Protein AF-A0A674KJE6-F1 (afdb_monomer_lite)

Secondary structure (DSSP, 8-state):
----------------SSS--------SS------------TT--S----EE-IIIIITTT-SS---HHHHHHHHHHHHHTT-SEE------SS--HHHHHTT---EE----S-HHHHHHHHSS-HHHHHHHHHHHHHHHHHTT--EE-

Foldseek 3Di:
DDDDDPPDDPDDPDPDPDDDDDDDDDPDDDDPPDPDDPDPDPPDDPDDQDAAECLEPVCPPPPDDDDPVVLVVVVVVCVVVVHPHYPSYDDPDPPCVVVVVVPDQAEEDDDDPDQVVCCVPVVDGRVVSVVVVVVVCVVCVVVVHHYHD

Radius of gyration: 21.05 Å; chains: 1; bounding box: 57×49×36 Å

Sequence (149 aa):
MYTHYSVGLTYINVCRIGPLICKFFDIGNMSCAIKYNEFQISGFPDYVKIVEVGPRDGLQNEKVTVPTDIKIDLINRLSKAGLSVIEATSFVSSKWVPQIAAGATEVSVFGAASESFNKMNINCSIEESIEKFEEVTKSARNMNIPVRG

pLDDT: mean 70.57, std 23.99, range [20.55, 95.25]

Structure (mmCIF, N/CA/C/O backbone):
data_AF-A0A674KJE6-F1
#
_entry.id   AF-A0A674KJE6-F1
#
loop_
_atom_site.group_PDB
_atom_site.id
_atom_site.type_symbol
_atom_site.label_atom_id
_atom_site.label_alt_id
_atom_site.label_comp_id
_atom_site.label_asym_id
_atom_site.label_entity_id
_atom_site.label_seq_id
_atom_site.pdbx_PDB_ins_code
_atom_site.Cartn_x
_atom_site.Cartn_y
_atom_site.Cartn_z
_atom_site.occupancy
_atom_site.B_iso_or_equiv
_atom_site.auth_seq_id
_atom_site.auth_comp_id
_atom_site.auth_asym_id
_atom_site.auth_atom_id
_atom_site.pdbx_PDB_model_num
ATOM 1 N N . MET A 1 1 ? 39.346 1.963 19.135 1.00 29.48 1 MET A N 1
ATOM 2 C CA . MET A 1 1 ? 39.544 2.338 17.720 1.00 29.48 1 MET A CA 1
ATOM 3 C C . MET A 1 1 ? 38.447 1.624 16.944 1.00 29.48 1 MET A C 1
ATOM 5 O O . MET A 1 1 ? 38.555 0.426 16.744 1.00 29.48 1 MET A O 1
ATOM 9 N N . TYR A 1 2 ? 37.321 2.296 16.698 1.00 20.55 2 TYR A N 1
ATOM 10 C CA . TYR A 1 2 ? 36.154 1.681 16.060 1.00 20.55 2 TYR A CA 1
ATOM 11 C C . TYR A 1 2 ? 36.291 1.810 14.545 1.00 20.55 2 TYR A C 1
ATOM 13 O O . TYR A 1 2 ? 36.335 2.919 14.019 1.00 20.55 2 TYR A O 1
ATOM 21 N N . THR A 1 3 ? 36.392 0.682 13.854 1.00 22.02 3 THR A N 1
ATOM 22 C CA . THR A 1 3 ? 36.303 0.611 12.397 1.00 22.02 3 THR A CA 1
ATOM 23 C C . THR A 1 3 ? 34.832 0.530 12.003 1.00 22.02 3 THR A C 1
ATOM 25 O O . THR A 1 3 ? 34.136 -0.425 12.343 1.00 22.02 3 THR A O 1
ATOM 28 N N . HIS A 1 4 ? 34.356 1.555 11.298 1.00 24.00 4 HIS A N 1
ATOM 29 C CA . HIS A 1 4 ? 33.074 1.539 10.603 1.00 24.00 4 HIS A CA 1
ATOM 30 C C . HIS A 1 4 ? 33.135 0.540 9.444 1.00 24.00 4 HIS A C 1
ATOM 32 O O . HIS A 1 4 ? 33.955 0.698 8.542 1.00 24.00 4 HIS A O 1
ATOM 38 N N . TYR A 1 5 ? 32.235 -0.441 9.437 1.00 23.92 5 TYR A N 1
ATOM 39 C CA . TYR A 1 5 ? 31.880 -1.168 8.222 1.00 23.92 5 TYR A CA 1
ATOM 40 C C . TYR A 1 5 ? 30.483 -0.721 7.798 1.00 23.92 5 TYR A C 1
ATOM 42 O O . TYR A 1 5 ? 29.497 -0.992 8.481 1.00 23.92 5 TYR A O 1
ATOM 50 N N . SER A 1 6 ? 30.416 0.006 6.681 1.00 26.95 6 SER A N 1
ATOM 51 C CA . SER A 1 6 ? 29.172 0.268 5.961 1.00 26.95 6 SER A CA 1
ATOM 52 C C . SER A 1 6 ? 28.596 -1.059 5.481 1.00 26.95 6 SER A C 1
ATOM 54 O O . SER A 1 6 ? 29.112 -1.657 4.540 1.00 26.95 6 SER A O 1
ATOM 56 N N . VAL A 1 7 ? 27.520 -1.515 6.115 1.00 29.80 7 VAL A N 1
ATOM 57 C CA . VAL A 1 7 ? 26.717 -2.641 5.633 1.00 29.80 7 VAL A CA 1
ATOM 58 C C . VAL A 1 7 ? 25.686 -2.132 4.629 1.00 29.80 7 VAL A C 1
ATOM 60 O O . VAL A 1 7 ? 24.514 -1.940 4.931 1.00 29.80 7 VAL A O 1
ATOM 63 N N . GLY A 1 8 ? 26.157 -1.879 3.408 1.00 33.84 8 GLY A N 1
ATOM 64 C CA . GLY A 1 8 ? 25.319 -2.030 2.224 1.00 33.84 8 GLY A CA 1
ATOM 65 C C . GLY A 1 8 ? 25.219 -3.521 1.900 1.00 33.84 8 GLY A C 1
ATOM 66 O O . GLY A 1 8 ? 26.241 -4.201 1.939 1.00 33.84 8 GLY A O 1
ATOM 67 N N . LEU A 1 9 ? 24.001 -3.979 1.581 1.00 29.73 9 LEU A N 1
ATOM 68 C CA . LEU A 1 9 ? 23.548 -5.336 1.213 1.00 29.73 9 LEU A CA 1
ATOM 69 C C . LEU A 1 9 ? 22.612 -5.949 2.262 1.00 29.73 9 LEU A C 1
ATOM 71 O O . LEU A 1 9 ? 23.014 -6.705 3.143 1.00 29.73 9 LEU A O 1
ATOM 75 N N . THR A 1 10 ? 21.322 -5.658 2.102 1.00 28.38 10 THR A N 1
ATOM 76 C CA . THR A 1 10 ? 20.220 -6.417 2.693 1.00 28.38 10 THR A CA 1
ATOM 77 C C . THR A 1 10 ? 20.267 -7.851 2.161 1.00 28.38 10 THR A C 1
ATOM 79 O O . THR A 1 10 ? 19.713 -8.158 1.109 1.00 28.38 10 THR A O 1
ATOM 82 N N . TYR A 1 11 ? 20.949 -8.745 2.871 1.00 31.02 11 TYR A N 1
ATOM 83 C CA . TYR A 1 11 ? 20.725 -10.179 2.741 1.00 31.02 11 TYR A CA 1
ATOM 84 C C . TYR A 1 11 ? 19.750 -10.602 3.834 1.00 31.02 11 TYR A C 1
ATOM 86 O O . TYR A 1 11 ? 20.143 -10.789 4.980 1.00 31.02 11 TYR A O 1
ATOM 94 N N . ILE A 1 12 ? 18.483 -10.802 3.474 1.00 27.44 12 ILE A N 1
ATOM 95 C CA . ILE A 1 12 ? 17.619 -11.727 4.211 1.00 27.44 12 ILE A CA 1
ATOM 96 C C . ILE A 1 12 ? 17.092 -12.739 3.198 1.00 27.44 12 ILE A C 1
ATOM 98 O O . ILE A 1 12 ? 16.011 -12.609 2.636 1.00 27.44 12 ILE A O 1
ATOM 102 N N . ASN A 1 13 ? 17.909 -13.761 2.946 1.00 31.19 13 ASN A N 1
ATOM 103 C CA . ASN A 1 13 ? 17.418 -15.036 2.444 1.00 31.19 13 ASN A CA 1
ATOM 104 C C . ASN A 1 13 ? 16.833 -15.792 3.638 1.00 31.19 13 ASN A C 1
ATOM 106 O O . ASN A 1 13 ? 17.584 -16.421 4.377 1.00 31.19 13 ASN A O 1
ATOM 110 N N . VAL A 1 14 ? 15.512 -15.770 3.817 1.00 26.88 14 VAL A N 1
ATOM 111 C CA . VAL A 1 14 ? 14.831 -16.835 4.565 1.00 26.88 14 VAL A CA 1
ATOM 112 C C . VAL A 1 14 ? 13.541 -17.197 3.840 1.00 26.88 14 VAL A C 1
ATOM 114 O O . VAL A 1 14 ? 12.471 -16.665 4.109 1.00 26.88 14 VAL A O 1
ATOM 117 N N . CYS A 1 15 ? 13.650 -18.141 2.907 1.00 30.28 15 CYS A N 1
ATOM 118 C CA . CYS A 1 15 ? 12.515 -18.917 2.429 1.00 30.28 15 CYS A CA 1
ATOM 119 C C . CYS A 1 15 ? 12.757 -20.382 2.812 1.00 30.28 15 CYS A C 1
ATOM 121 O O . CYS A 1 15 ? 13.491 -21.079 2.114 1.00 30.28 15 CYS A O 1
ATOM 123 N N . ARG A 1 16 ? 12.215 -20.786 3.975 1.00 35.25 16 ARG A N 1
ATOM 124 C CA . ARG A 1 16 ? 11.462 -22.030 4.264 1.00 35.25 16 ARG A CA 1
ATOM 125 C C . ARG A 1 16 ? 11.374 -22.242 5.784 1.00 35.25 16 ARG A C 1
ATOM 127 O O . ARG A 1 16 ? 12.392 -22.369 6.454 1.00 35.25 16 ARG A O 1
ATOM 134 N N . ILE A 1 17 ? 10.153 -22.328 6.311 1.00 43.66 17 ILE A N 1
ATOM 135 C CA . ILE A 1 17 ? 9.870 -22.920 7.625 1.00 43.66 17 ILE A CA 1
ATOM 136 C C . ILE A 1 17 ? 9.858 -24.440 7.393 1.00 43.66 17 ILE A C 1
ATOM 138 O O . ILE A 1 17 ? 8.943 -24.966 6.763 1.00 43.66 17 ILE A O 1
ATOM 142 N N . GLY A 1 18 ? 10.940 -25.129 7.764 1.00 43.03 18 GLY A N 1
ATOM 143 C CA . GLY A 1 18 ? 11.088 -26.588 7.639 1.00 43.03 18 GLY A CA 1
ATOM 144 C C . GLY A 1 18 ? 12.546 -27.041 7.435 1.00 43.03 18 GLY A C 1
ATOM 145 O O . GLY A 1 18 ? 13.328 -26.302 6.838 1.00 43.03 18 GLY A O 1
ATOM 146 N N . PRO A 1 19 ? 12.942 -28.244 7.901 1.00 38.22 19 PRO A N 1
ATOM 147 C CA . PRO A 1 19 ? 14.307 -28.521 8.375 1.00 38.22 19 PRO A CA 1
ATOM 148 C C . PRO A 1 19 ? 15.356 -28.847 7.296 1.00 38.22 19 PRO A C 1
ATOM 150 O O . PRO A 1 19 ? 16.407 -29.393 7.612 1.00 38.22 19 PRO A O 1
ATOM 153 N N . LEU A 1 20 ? 15.131 -28.535 6.017 1.00 37.91 20 LEU A N 1
ATOM 154 C CA . LEU A 1 20 ? 16.055 -28.936 4.948 1.00 37.91 20 LEU A CA 1
ATOM 155 C C . LEU A 1 20 ? 16.272 -27.813 3.926 1.00 37.91 20 LEU A C 1
ATOM 157 O O . LEU A 1 20 ? 15.458 -27.608 3.022 1.00 37.91 20 LEU A O 1
ATOM 161 N N . ILE A 1 21 ? 17.420 -27.136 4.027 1.00 38.31 21 ILE A N 1
ATOM 162 C CA . ILE A 1 21 ? 18.062 -26.459 2.895 1.00 38.31 21 ILE A CA 1
ATOM 163 C C . ILE A 1 21 ? 19.411 -27.127 2.653 1.00 38.31 21 ILE A C 1
ATOM 165 O O . ILE A 1 21 ? 20.292 -27.122 3.506 1.00 38.31 21 ILE A O 1
ATOM 169 N N . CYS A 1 22 ? 19.588 -27.628 1.435 1.00 28.67 22 CYS A N 1
ATOM 170 C CA . CYS A 1 22 ? 20.894 -27.766 0.820 1.00 28.67 22 CYS A CA 1
ATOM 171 C C . CYS A 1 22 ? 20.807 -27.056 -0.535 1.00 28.67 22 CYS A C 1
ATOM 173 O O . CYS A 1 22 ? 20.219 -27.572 -1.483 1.00 28.67 22 CYS A O 1
ATOM 175 N N . LYS A 1 23 ? 21.337 -25.835 -0.622 1.00 31.53 23 LYS A N 1
ATOM 176 C CA . LYS A 1 23 ? 21.807 -25.278 -1.891 1.00 31.53 23 LYS A CA 1
ATOM 177 C C . LYS A 1 23 ? 23.244 -24.845 -1.669 1.00 31.53 23 LYS A C 1
ATOM 179 O O . LYS A 1 23 ? 23.513 -23.895 -0.945 1.00 31.53 23 LYS A O 1
ATOM 184 N N . PHE A 1 24 ? 24.140 -25.623 -2.259 1.00 33.50 24 PHE A N 1
ATOM 185 C CA . PHE A 1 24 ? 25.559 -25.337 -2.357 1.00 33.50 24 PHE A CA 1
ATOM 186 C C . PHE A 1 24 ? 25.763 -23.959 -2.999 1.00 33.50 24 PHE A C 1
ATOM 188 O O . PHE A 1 24 ? 25.257 -23.706 -4.092 1.00 33.50 24 PHE A O 1
ATOM 195 N N . PHE A 1 25 ? 26.516 -23.090 -2.328 1.00 32.19 25 PHE A N 1
ATOM 196 C CA . PHE A 1 25 ? 27.262 -22.015 -2.972 1.00 32.19 25 PHE A CA 1
ATOM 197 C C . PHE A 1 25 ? 28.733 -22.372 -2.785 1.00 32.19 25 PHE A C 1
ATOM 199 O O . PHE A 1 25 ? 29.231 -22.412 -1.661 1.00 32.19 25 PHE A O 1
ATOM 206 N N . ASP A 1 26 ? 29.380 -22.738 -3.884 1.00 36.09 26 ASP A N 1
ATOM 207 C CA . ASP A 1 26 ? 30.790 -23.097 -3.921 1.00 36.09 26 ASP A CA 1
ATOM 208 C C . ASP A 1 26 ? 31.618 -21.809 -3.776 1.00 36.09 26 ASP A C 1
ATOM 210 O O . ASP A 1 26 ? 31.765 -21.030 -4.718 1.00 36.09 26 ASP A O 1
ATOM 214 N N . ILE A 1 27 ? 32.084 -21.531 -2.557 1.00 37.84 27 ILE A N 1
ATOM 215 C CA . ILE A 1 27 ? 33.193 -20.612 -2.302 1.00 37.84 27 ILE A CA 1
ATOM 216 C C . ILE A 1 27 ? 34.312 -21.504 -1.777 1.00 37.84 27 ILE A C 1
ATOM 218 O O . ILE A 1 27 ? 34.161 -22.162 -0.749 1.00 37.84 27 ILE A O 1
ATOM 222 N N . GLY A 1 28 ? 35.386 -21.584 -2.558 1.00 36.34 28 GLY A N 1
ATOM 223 C CA . GLY A 1 28 ? 36.349 -22.675 -2.525 1.00 36.34 28 GLY A CA 1
ATOM 224 C C . GLY A 1 28 ? 36.919 -23.059 -1.154 1.00 36.34 28 GLY A C 1
ATOM 225 O O . GLY A 1 28 ? 37.201 -22.228 -0.297 1.00 36.34 28 GLY A O 1
ATOM 226 N N . ASN A 1 29 ? 37.166 -24.366 -1.027 1.00 38.88 29 ASN A N 1
ATOM 227 C CA . ASN A 1 29 ? 38.182 -25.004 -0.183 1.00 38.88 29 ASN A CA 1
ATOM 228 C C . ASN A 1 29 ? 38.276 -24.587 1.295 1.00 38.88 29 ASN A C 1
ATOM 230 O O . ASN A 1 29 ? 39.374 -24.427 1.826 1.00 38.88 29 ASN A O 1
ATOM 234 N N . MET A 1 30 ? 37.153 -24.556 2.016 1.00 34.41 30 MET A N 1
ATOM 235 C CA . MET A 1 30 ? 37.206 -24.738 3.470 1.00 34.41 30 MET A CA 1
ATOM 236 C C . MET A 1 30 ? 35.950 -25.442 3.988 1.00 34.41 30 MET A C 1
ATOM 238 O O . MET A 1 30 ? 34.914 -24.829 4.232 1.00 34.41 30 MET A O 1
ATOM 242 N N . SER A 1 31 ? 36.029 -26.764 4.149 1.00 34.06 31 SER A N 1
ATOM 243 C CA . SER A 1 31 ? 34.958 -27.567 4.736 1.00 34.06 31 SER A CA 1
ATOM 244 C C . SER A 1 31 ? 34.896 -27.339 6.249 1.00 34.06 31 SER A C 1
ATOM 246 O O . SER A 1 31 ? 35.492 -28.087 7.023 1.00 34.06 31 SER A O 1
ATOM 248 N N . CYS A 1 32 ? 34.178 -26.308 6.691 1.00 31.08 32 CYS A N 1
ATOM 249 C CA . CYS A 1 32 ? 33.716 -26.224 8.073 1.00 31.08 32 CYS A CA 1
ATOM 250 C C . CYS A 1 32 ? 32.356 -26.928 8.167 1.00 31.08 32 CYS A C 1
ATOM 252 O O . CYS A 1 32 ? 31.321 -26.361 7.820 1.00 31.08 32 CYS A O 1
ATOM 254 N N . ALA A 1 33 ? 32.352 -28.194 8.587 1.00 34.44 33 ALA A N 1
ATOM 255 C CA . ALA A 1 33 ? 31.121 -28.924 8.861 1.00 34.44 33 ALA A CA 1
ATOM 256 C C . ALA A 1 33 ? 30.532 -28.447 10.199 1.00 34.44 33 ALA A C 1
ATOM 258 O O . ALA A 1 33 ? 30.825 -29.004 11.258 1.00 34.44 33 ALA A O 1
ATOM 259 N N . ILE A 1 34 ? 29.706 -27.401 10.165 1.00 40.38 34 ILE A N 1
ATOM 260 C CA . ILE A 1 34 ? 28.871 -27.029 11.310 1.00 40.38 34 ILE A CA 1
ATOM 261 C C . ILE A 1 34 ? 27.753 -28.074 11.406 1.00 40.38 34 ILE A C 1
ATOM 263 O O . ILE A 1 34 ? 26.866 -28.133 10.556 1.00 40.38 34 ILE A O 1
ATOM 267 N N . LYS A 1 35 ? 27.804 -28.931 12.432 1.00 37.75 35 LYS A N 1
ATOM 268 C CA . LYS A 1 35 ? 26.686 -29.814 12.785 1.00 37.75 35 LYS A CA 1
ATOM 269 C C . LYS A 1 35 ? 25.550 -28.950 13.337 1.00 37.75 35 LYS A C 1
ATOM 271 O O . LYS A 1 35 ? 25.598 -28.544 14.495 1.00 37.75 35 LYS A O 1
ATOM 276 N N . TYR A 1 36 ? 24.544 -28.655 12.520 1.00 44.59 36 TYR A N 1
ATOM 277 C CA . TYR A 1 36 ? 23.305 -28.052 13.006 1.00 44.59 36 TYR A CA 1
ATOM 278 C C . TYR A 1 36 ? 22.488 -29.134 13.718 1.00 44.59 36 TYR A C 1
ATOM 280 O O . TYR A 1 36 ? 21.956 -30.038 13.080 1.00 44.59 36 TYR A O 1
ATOM 288 N N . ASN A 1 37 ? 22.437 -29.068 15.049 1.00 40.50 37 ASN A N 1
ATOM 289 C CA . ASN A 1 37 ? 21.456 -29.818 15.832 1.00 40.50 37 ASN A CA 1
ATOM 290 C C . ASN A 1 37 ? 20.049 -29.328 15.450 1.00 40.50 37 ASN A C 1
ATOM 292 O O . ASN A 1 37 ? 19.833 -28.118 15.359 1.00 40.50 37 ASN A O 1
ATOM 296 N N . GLU A 1 38 ? 19.103 -30.249 15.258 1.00 50.00 38 GLU A N 1
ATOM 297 C CA . GLU A 1 38 ? 17.679 -29.940 15.095 1.00 50.00 38 GLU A CA 1
ATOM 298 C C . GLU A 1 38 ? 17.169 -29.208 16.341 1.00 50.00 38 GLU A C 1
ATOM 300 O O . GLU A 1 38 ? 16.839 -29.811 17.362 1.00 50.00 38 GLU A O 1
ATOM 305 N N . PHE A 1 39 ? 17.126 -27.879 16.283 1.00 53.88 39 PHE A N 1
ATOM 306 C CA . PHE A 1 39 ? 16.452 -27.092 17.301 1.00 53.88 39 PHE A CA 1
ATOM 307 C C . PHE A 1 39 ? 14.948 -27.216 17.033 1.00 53.88 39 PHE A C 1
ATOM 309 O O . PHE A 1 39 ? 14.439 -26.671 16.055 1.00 53.88 39 PHE A O 1
ATOM 316 N N . GLN A 1 40 ? 14.236 -27.975 17.868 1.00 54.56 40 GLN A N 1
ATOM 317 C CA . GLN A 1 40 ? 12.773 -27.958 17.894 1.00 54.56 40 GLN A CA 1
ATOM 318 C C . GLN A 1 40 ? 12.331 -26.585 18.400 1.00 54.56 40 GLN A C 1
ATOM 320 O O . GLN A 1 40 ? 12.286 -26.338 19.604 1.00 54.56 40 GLN A O 1
ATOM 325 N N . ILE A 1 41 ? 12.071 -25.666 17.472 1.00 61.69 41 ILE A N 1
ATOM 326 C CA . ILE A 1 41 ? 11.628 -24.319 17.810 1.00 61.69 41 ILE A CA 1
ATOM 327 C C . ILE A 1 41 ? 10.107 -24.337 17.995 1.00 61.69 41 ILE A C 1
ATOM 329 O O . ILE A 1 41 ? 9.347 -24.136 17.051 1.00 61.69 41 ILE A O 1
ATOM 333 N N . SER A 1 42 ? 9.653 -24.643 19.211 1.00 72.19 42 SER A N 1
ATOM 334 C CA . SER A 1 42 ? 8.244 -24.514 19.586 1.00 72.19 42 SER A CA 1
ATOM 335 C C . SER A 1 42 ? 7.863 -23.033 19.721 1.00 72.19 42 SER A C 1
ATOM 337 O O . SER A 1 42 ? 8.654 -22.217 20.192 1.00 72.19 42 SER A O 1
ATOM 339 N N . GLY A 1 43 ? 6.653 -22.669 19.286 1.00 81.81 43 GLY A N 1
ATOM 340 C CA . GLY A 1 43 ? 6.112 -21.309 19.438 1.00 81.81 43 GLY A CA 1
ATOM 341 C C . GLY A 1 43 ? 6.229 -20.383 18.220 1.00 81.81 43 GLY A C 1
ATOM 342 O O . GLY A 1 43 ? 5.872 -19.213 18.331 1.00 81.81 43 GLY A O 1
ATOM 343 N N . PHE A 1 44 ? 6.685 -20.875 17.064 1.00 84.75 44 PHE A N 1
ATOM 344 C CA . PHE A 1 44 ? 6.575 -20.127 15.806 1.00 84.75 44 PHE A CA 1
ATOM 345 C C . PHE A 1 44 ? 5.186 -20.295 15.181 1.00 84.75 44 PHE A C 1
ATOM 347 O O . PHE A 1 44 ? 4.579 -21.355 15.336 1.00 84.75 44 PHE A O 1
ATOM 354 N N . PRO A 1 45 ? 4.671 -19.271 14.478 1.00 89.19 45 PRO A N 1
ATOM 355 C CA . PRO A 1 45 ? 3.419 -19.403 13.751 1.00 89.19 45 PRO A CA 1
ATOM 356 C C . PRO A 1 45 ? 3.580 -20.377 12.578 1.00 89.19 45 PRO A C 1
ATOM 358 O O . PRO A 1 45 ? 4.614 -20.392 11.909 1.00 89.19 45 PRO A O 1
ATOM 361 N N . ASP A 1 46 ? 2.515 -21.120 12.274 1.00 89.69 46 ASP A N 1
ATOM 362 C CA . ASP A 1 46 ? 2.474 -22.043 11.128 1.00 89.69 46 ASP A CA 1
ATOM 363 C C . ASP A 1 46 ? 2.580 -21.316 9.775 1.00 89.69 46 ASP A C 1
ATOM 365 O O . ASP A 1 46 ? 2.883 -21.918 8.745 1.00 89.69 46 ASP A O 1
ATOM 369 N N . TYR A 1 47 ? 2.325 -20.005 9.768 1.00 86.38 47 TYR A N 1
ATOM 370 C CA . TYR A 1 47 ? 2.326 -19.171 8.578 1.00 86.38 47 TYR A CA 1
ATOM 371 C C . TYR A 1 47 ? 2.879 -17.773 8.862 1.00 86.38 47 TYR A C 1
ATOM 373 O O . TYR A 1 47 ? 2.543 -17.138 9.862 1.00 86.38 47 TYR A O 1
ATOM 381 N N . VAL A 1 48 ? 3.682 -17.269 7.924 1.00 88.94 48 VAL A N 1
ATOM 382 C CA . VAL A 1 48 ? 4.176 -15.890 7.906 1.00 88.94 48 VAL A CA 1
ATOM 383 C C . VAL A 1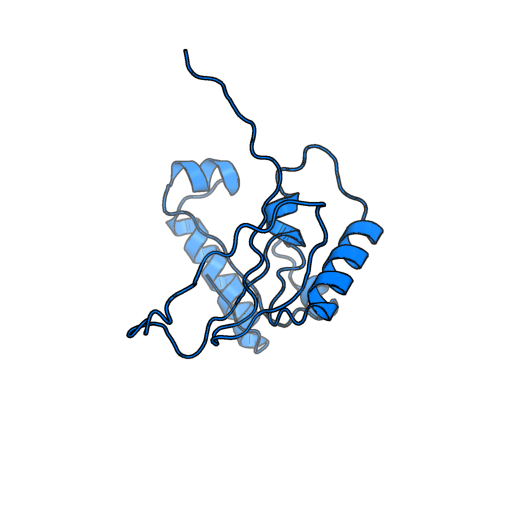 48 ? 3.827 -15.271 6.556 1.00 88.94 48 VAL A C 1
ATOM 385 O O . VAL A 1 48 ? 4.165 -15.821 5.508 1.00 88.94 48 VAL A O 1
ATOM 388 N N . LYS A 1 49 ? 3.176 -14.103 6.574 1.00 87.88 49 LYS A N 1
ATOM 389 C CA . LYS A 1 49 ? 2.953 -13.285 5.376 1.00 87.88 49 LYS A CA 1
ATOM 390 C C . LYS A 1 49 ? 4.132 -12.332 5.205 1.00 87.88 49 LYS A C 1
ATOM 392 O O . LYS A 1 49 ? 4.350 -11.472 6.052 1.00 87.88 49 LYS A O 1
ATOM 397 N N . ILE A 1 50 ? 4.857 -12.462 4.099 1.00 90.12 50 ILE A N 1
ATOM 398 C CA . ILE A 1 50 ? 5.883 -11.492 3.703 1.00 90.12 50 ILE A CA 1
ATOM 399 C C . ILE A 1 50 ? 5.225 -10.432 2.821 1.00 90.12 50 ILE A C 1
ATOM 401 O O . ILE A 1 50 ? 4.549 -10.764 1.845 1.00 90.12 50 ILE A O 1
ATOM 405 N N . VAL A 1 51 ? 5.432 -9.168 3.180 1.00 92.19 51 VAL A N 1
ATOM 406 C CA . VAL A 1 51 ? 5.013 -7.998 2.410 1.00 92.19 51 VAL A CA 1
ATOM 407 C C . VAL A 1 51 ? 6.275 -7.298 1.927 1.00 92.19 51 VAL A C 1
ATOM 409 O O . VAL A 1 51 ? 7.014 -6.736 2.730 1.00 92.19 51 VAL A O 1
ATOM 412 N N . GLU A 1 52 ? 6.534 -7.356 0.625 1.00 93.56 52 GLU A N 1
ATOM 413 C CA . GLU A 1 52 ? 7.705 -6.713 0.032 1.00 93.56 52 GLU A CA 1
ATOM 414 C C . GLU A 1 52 ? 7.415 -5.241 -0.258 1.00 93.56 52 GLU A C 1
ATOM 416 O O . GLU A 1 52 ? 6.528 -4.926 -1.050 1.00 93.56 52 GLU A O 1
ATOM 421 N N . VAL A 1 53 ? 8.170 -4.347 0.376 1.00 92.19 53 VAL A N 1
ATOM 422 C CA . VAL A 1 53 ? 7.990 -2.889 0.280 1.00 92.19 53 VAL A CA 1
ATOM 423 C C . VAL A 1 53 ? 9.127 -2.192 -0.465 1.00 92.19 53 VAL A C 1
ATOM 425 O O . VAL A 1 53 ? 9.050 -0.996 -0.727 1.00 92.19 53 VAL A O 1
ATOM 428 N N . GLY A 1 54 ? 10.175 -2.920 -0.856 1.00 89.69 54 GLY A N 1
ATOM 429 C CA . GLY A 1 54 ? 11.361 -2.410 -1.541 1.00 89.69 54 GLY A CA 1
ATOM 430 C C . GLY A 1 54 ? 11.077 -1.587 -2.804 1.00 89.69 54 GLY A C 1
ATOM 431 O O . GLY A 1 54 ? 11.642 -0.500 -2.923 1.00 89.69 54 GLY A O 1
ATOM 432 N N . PRO A 1 55 ? 10.183 -2.016 -3.721 1.00 88.12 55 PRO A N 1
ATOM 433 C CA . PRO A 1 55 ? 9.844 -1.232 -4.914 1.00 88.12 55 PRO A CA 1
ATOM 434 C C . PRO A 1 55 ? 9.236 0.148 -4.619 1.00 88.12 55 PRO A C 1
ATOM 436 O O . PRO A 1 55 ? 9.322 1.042 -5.463 1.00 88.12 55 PRO A O 1
ATOM 439 N N . ARG A 1 56 ? 8.644 0.330 -3.432 1.00 86.62 56 ARG A N 1
ATOM 440 C CA . ARG A 1 56 ? 8.024 1.579 -2.980 1.00 86.62 56 ARG A CA 1
ATOM 441 C C . ARG A 1 56 ? 8.925 2.318 -1.995 1.00 86.62 56 ARG A C 1
ATOM 443 O O . ARG A 1 56 ? 9.443 3.380 -2.321 1.00 86.62 56 ARG A O 1
ATOM 450 N N . ASP A 1 57 ? 9.089 1.767 -0.798 1.00 82.06 57 ASP A N 1
ATOM 451 C CA . ASP A 1 57 ? 9.741 2.422 0.338 1.00 82.06 57 ASP A CA 1
ATOM 452 C C . ASP A 1 57 ? 11.266 2.388 0.211 1.00 82.06 57 ASP A C 1
ATOM 454 O O . ASP A 1 57 ? 11.945 3.388 0.435 1.00 82.06 57 ASP A O 1
ATOM 458 N N . GLY A 1 58 ? 11.802 1.261 -0.268 1.00 80.19 58 GLY A N 1
ATOM 459 C CA . GLY A 1 58 ? 13.239 1.100 -0.497 1.00 80.19 58 GLY A CA 1
ATOM 460 C C . GLY A 1 58 ? 13.795 2.095 -1.517 1.00 80.19 58 GLY A C 1
ATOM 461 O O . GLY A 1 58 ? 14.914 2.571 -1.360 1.00 80.19 58 GLY A O 1
ATOM 462 N N . LEU A 1 59 ? 12.996 2.470 -2.522 1.00 79.94 59 LEU A N 1
ATOM 463 C CA . LEU A 1 59 ? 13.378 3.464 -3.530 1.00 79.94 59 LEU A CA 1
ATOM 464 C C . LEU A 1 59 ? 13.080 4.914 -3.121 1.00 79.94 59 LEU A C 1
ATOM 466 O O . LEU A 1 59 ? 13.491 5.832 -3.829 1.00 79.94 59 LEU A O 1
ATOM 470 N N . GLN A 1 60 ? 12.381 5.149 -2.007 1.00 70.06 60 GLN A N 1
ATOM 471 C CA . GLN A 1 60 ? 11.954 6.494 -1.605 1.00 70.06 60 GLN A CA 1
ATOM 472 C C . GLN A 1 60 ? 13.131 7.389 -1.194 1.00 70.06 60 GLN A C 1
ATOM 474 O O . GLN A 1 60 ? 13.089 8.599 -1.408 1.00 70.06 60 GLN A O 1
ATOM 479 N N . ASN A 1 61 ? 14.188 6.796 -0.635 1.00 76.25 61 ASN A N 1
ATOM 480 C CA . ASN A 1 61 ? 15.376 7.516 -0.165 1.00 76.25 61 ASN A CA 1
ATOM 481 C C . ASN A 1 61 ? 16.523 7.536 -1.189 1.00 76.25 61 ASN A C 1
ATOM 483 O O . ASN A 1 61 ? 17.603 8.060 -0.900 1.00 76.25 61 ASN A O 1
ATOM 487 N N . GLU A 1 62 ? 16.306 6.984 -2.385 1.00 79.62 62 GLU A N 1
ATOM 488 C CA . GLU A 1 62 ? 17.304 7.001 -3.448 1.00 79.62 62 GLU A CA 1
ATOM 489 C C . GLU A 1 62 ? 17.451 8.411 -4.022 1.00 79.62 62 GLU A C 1
ATOM 491 O O . GLU A 1 62 ? 16.502 9.019 -4.520 1.00 79.62 62 GLU A O 1
ATOM 496 N N . LYS A 1 63 ? 18.678 8.943 -3.981 1.00 80.56 63 LYS A N 1
ATOM 497 C CA . LYS A 1 63 ? 18.983 10.292 -4.497 1.00 80.56 63 LYS A CA 1
ATOM 498 C C . LYS A 1 63 ? 18.764 10.400 -6.004 1.00 80.56 63 LYS A C 1
ATOM 500 O O . LYS A 1 63 ? 18.560 11.494 -6.524 1.00 80.56 63 LYS A O 1
ATOM 505 N N . VAL A 1 64 ? 18.870 9.272 -6.703 1.00 85.50 64 VAL A N 1
ATOM 506 C CA . VAL A 1 64 ? 18.714 9.178 -8.151 1.00 85.50 64 VAL A CA 1
ATOM 507 C C . VAL A 1 64 ? 17.362 8.553 -8.450 1.00 85.50 64 VAL A C 1
ATOM 509 O O . VAL A 1 64 ? 17.011 7.501 -7.922 1.00 85.50 64 VAL A O 1
ATOM 512 N N . THR A 1 65 ? 16.601 9.189 -9.338 1.00 82.19 65 THR A N 1
ATOM 513 C CA . THR A 1 65 ? 15.334 8.626 -9.803 1.00 82.19 65 THR A CA 1
ATOM 514 C C . THR A 1 65 ? 15.594 7.351 -10.602 1.00 82.19 65 THR A C 1
ATOM 516 O O . THR A 1 65 ? 16.198 7.396 -11.672 1.00 82.19 65 THR A O 1
ATOM 519 N N . VAL A 1 66 ? 15.111 6.214 -10.097 1.00 85.56 66 VAL A N 1
ATOM 520 C CA . VAL A 1 66 ? 15.198 4.929 -10.802 1.00 85.56 66 VAL A CA 1
ATOM 521 C C . VAL A 1 66 ? 14.217 4.907 -11.988 1.00 85.56 66 VAL A C 1
ATOM 523 O O . VAL A 1 66 ? 13.027 5.188 -11.779 1.00 85.56 66 VAL A O 1
ATOM 526 N N . PRO A 1 67 ? 14.680 4.563 -13.208 1.00 89.06 67 PRO A N 1
ATOM 527 C CA . PRO A 1 67 ? 13.836 4.432 -14.396 1.00 89.06 67 PRO A CA 1
ATOM 528 C C . PRO A 1 67 ? 12.668 3.444 -14.239 1.00 89.06 67 PRO A C 1
ATOM 530 O O . PRO A 1 67 ? 12.729 2.483 -13.469 1.00 89.06 67 PRO A O 1
ATOM 533 N N . THR A 1 68 ? 11.579 3.684 -14.974 1.00 86.12 68 THR A N 1
ATOM 534 C CA . THR A 1 68 ? 10.330 2.907 -14.866 1.00 86.12 68 THR A CA 1
ATOM 535 C C . THR A 1 68 ? 10.489 1.450 -15.297 1.00 86.12 68 THR A C 1
ATOM 537 O O . THR A 1 68 ? 9.941 0.559 -14.656 1.00 86.12 68 THR A O 1
ATOM 540 N N . ASP A 1 69 ? 11.250 1.192 -16.354 1.00 90.56 69 ASP A N 1
ATOM 541 C CA . ASP A 1 69 ? 11.556 -0.149 -16.859 1.00 90.56 69 ASP A CA 1
ATOM 542 C C . ASP A 1 69 ? 12.280 -1.009 -15.813 1.00 90.56 69 ASP A C 1
ATOM 544 O O . ASP A 1 69 ? 11.913 -2.165 -15.604 1.00 90.56 69 ASP A O 1
ATOM 548 N N . ILE A 1 70 ? 13.226 -0.423 -15.076 1.00 91.12 70 ILE A N 1
ATOM 549 C CA . ILE A 1 70 ? 13.935 -1.103 -13.983 1.00 91.12 70 ILE A CA 1
ATOM 550 C C . ILE A 1 70 ? 12.992 -1.438 -12.822 1.00 91.12 70 ILE A C 1
ATOM 552 O O . ILE A 1 70 ? 13.066 -2.528 -12.254 1.00 91.12 70 ILE A O 1
ATOM 556 N N . LYS A 1 71 ? 12.063 -0.537 -12.483 1.00 88.88 71 LYS A N 1
ATOM 557 C CA . LYS A 1 71 ? 11.039 -0.800 -11.455 1.00 88.88 71 LYS A CA 1
ATOM 558 C C . LYS A 1 71 ? 10.115 -1.948 -11.862 1.00 88.88 71 LYS A C 1
ATOM 560 O O . LYS A 1 71 ? 9.810 -2.809 -11.038 1.00 88.88 71 LYS A O 1
ATOM 565 N N . ILE A 1 72 ? 9.703 -1.983 -13.130 1.00 90.75 72 ILE A N 1
ATOM 566 C CA . ILE A 1 72 ? 8.881 -3.066 -13.683 1.00 90.75 72 ILE A CA 1
ATOM 567 C C . ILE A 1 72 ? 9.641 -4.397 -13.626 1.00 90.75 72 ILE A C 1
ATOM 569 O O . ILE A 1 72 ? 9.074 -5.397 -13.184 1.00 90.75 72 ILE A O 1
ATOM 573 N N . ASP A 1 73 ? 10.917 -4.427 -14.023 1.00 94.31 73 ASP A N 1
ATOM 574 C CA . ASP A 1 73 ? 11.739 -5.642 -13.933 1.00 94.31 73 ASP A CA 1
ATOM 575 C C . ASP A 1 73 ? 11.861 -6.146 -12.489 1.00 94.31 73 ASP A C 1
ATOM 577 O O . ASP A 1 73 ? 11.649 -7.333 -12.226 1.00 94.31 73 ASP A O 1
ATOM 581 N N . LEU A 1 74 ? 12.110 -5.242 -11.536 1.00 92.56 74 LEU A N 1
ATOM 582 C CA . LEU A 1 74 ? 12.170 -5.581 -10.116 1.00 92.56 74 LEU A CA 1
ATOM 583 C C . LEU A 1 74 ? 10.867 -6.239 -9.640 1.00 92.56 74 LEU A C 1
ATOM 585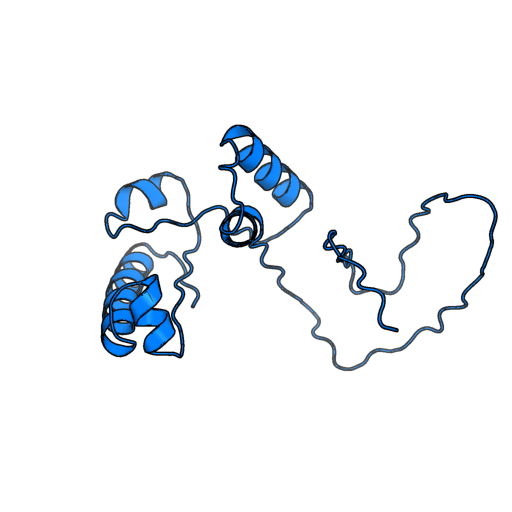 O O . LEU A 1 74 ? 10.909 -7.334 -9.078 1.00 92.56 74 LEU A O 1
ATOM 589 N N . ILE A 1 75 ? 9.713 -5.623 -9.906 1.00 92.12 75 ILE A N 1
ATOM 590 C CA . ILE A 1 75 ? 8.400 -6.165 -9.514 1.00 92.12 75 ILE A CA 1
ATOM 591 C C . ILE A 1 75 ? 8.165 -7.538 -10.154 1.00 92.12 75 ILE A C 1
ATOM 593 O O . ILE A 1 75 ? 7.746 -8.477 -9.475 1.00 92.12 75 ILE A O 1
ATOM 597 N N . ASN A 1 76 ? 8.493 -7.696 -11.437 1.00 93.81 76 ASN A N 1
ATOM 598 C CA . ASN A 1 76 ? 8.351 -8.970 -12.140 1.00 93.81 76 ASN A CA 1
ATOM 599 C C . ASN A 1 76 ? 9.221 -10.072 -11.523 1.00 93.81 76 ASN A C 1
ATOM 601 O O . ASN A 1 76 ? 8.790 -11.221 -11.414 1.00 93.81 76 ASN A O 1
ATOM 605 N N . ARG A 1 77 ? 10.448 -9.745 -11.111 1.00 95.25 77 ARG A N 1
ATOM 606 C CA . ARG A 1 77 ? 11.358 -10.693 -10.456 1.00 95.25 77 ARG A CA 1
ATOM 607 C C . ARG A 1 77 ? 10.871 -11.080 -9.065 1.00 95.25 77 ARG A C 1
ATOM 609 O O . ARG A 1 77 ? 10.916 -12.261 -8.730 1.00 95.25 77 ARG A O 1
ATOM 616 N N . LEU A 1 78 ? 10.365 -10.121 -8.294 1.00 92.81 78 LEU A N 1
ATOM 617 C CA . LEU A 1 78 ? 9.762 -10.370 -6.982 1.00 92.81 78 LEU A CA 1
ATOM 618 C C . LEU A 1 78 ? 8.516 -11.259 -7.106 1.00 92.81 78 LEU A C 1
ATOM 620 O O . LEU A 1 78 ? 8.379 -12.241 -6.380 1.00 92.81 78 LEU A O 1
ATOM 624 N N . SER A 1 79 ? 7.660 -10.993 -8.094 1.00 91.75 79 SER A N 1
ATOM 625 C CA . SER A 1 79 ? 6.497 -11.836 -8.387 1.00 91.75 79 SER A CA 1
ATOM 626 C C . SER A 1 79 ? 6.913 -13.272 -8.733 1.00 91.75 79 SER A C 1
ATOM 628 O O . SER A 1 79 ? 6.409 -14.227 -8.140 1.00 91.75 79 SER A O 1
ATOM 630 N N . LYS A 1 80 ? 7.915 -13.446 -9.607 1.00 94.00 80 LYS A N 1
ATOM 631 C CA . LYS A 1 80 ? 8.470 -14.768 -9.963 1.00 94.00 80 LYS A CA 1
ATOM 632 C C . LYS A 1 80 ? 9.127 -15.498 -8.787 1.00 94.00 80 LYS A C 1
ATOM 634 O O . LYS A 1 80 ? 9.202 -16.723 -8.815 1.00 94.00 80 LYS A O 1
ATOM 639 N N . ALA A 1 81 ? 9.597 -14.777 -7.770 1.00 93.94 81 ALA A N 1
ATOM 640 C CA . ALA A 1 81 ? 10.158 -15.369 -6.557 1.00 93.94 81 ALA A CA 1
ATOM 641 C C . ALA A 1 81 ? 9.088 -15.970 -5.623 1.00 93.94 81 ALA A C 1
ATOM 643 O O . ALA A 1 81 ? 9.441 -16.645 -4.658 1.00 93.94 81 ALA A O 1
ATOM 644 N N . GLY A 1 82 ? 7.798 -15.760 -5.909 1.00 90.81 82 GLY A N 1
ATOM 645 C CA . GLY A 1 82 ? 6.687 -16.309 -5.129 1.00 90.81 82 GLY A CA 1
ATOM 646 C C . GLY A 1 82 ? 6.223 -15.411 -3.982 1.00 90.81 82 GLY A C 1
ATOM 647 O O . GLY A 1 82 ? 5.537 -15.883 -3.076 1.00 90.81 82 GLY A O 1
ATOM 648 N N . LEU A 1 83 ? 6.584 -14.124 -3.998 1.00 89.94 83 LEU A N 1
ATOM 649 C CA . LEU A 1 83 ? 6.082 -13.152 -3.029 1.00 89.94 83 LEU A CA 1
ATOM 650 C C . LEU A 1 83 ? 4.576 -12.942 -3.215 1.00 89.94 83 LEU A C 1
ATOM 652 O O . LEU A 1 83 ? 4.113 -12.571 -4.291 1.00 89.94 83 LEU A O 1
ATOM 656 N N . SER A 1 84 ? 3.822 -13.175 -2.141 1.00 87.81 84 SER A N 1
ATOM 657 C CA . SER A 1 84 ? 2.356 -13.083 -2.155 1.00 87.81 84 SER A CA 1
ATOM 658 C C . SER A 1 84 ? 1.830 -11.647 -2.190 1.00 87.81 84 SER A C 1
ATOM 660 O O . SER A 1 84 ? 0.742 -11.411 -2.706 1.00 87.81 84 SER A O 1
ATOM 662 N N . VAL A 1 85 ? 2.591 -10.691 -1.644 1.00 91.38 85 VAL A N 1
ATOM 663 C CA . VAL A 1 85 ? 2.228 -9.272 -1.600 1.00 91.38 85 VAL A CA 1
ATOM 664 C C . VAL A 1 85 ? 3.457 -8.417 -1.867 1.00 91.38 85 VAL A C 1
ATOM 666 O O . VAL A 1 85 ? 4.482 -8.563 -1.199 1.00 91.38 85 VAL A O 1
ATOM 669 N N . ILE A 1 86 ? 3.327 -7.511 -2.834 1.00 90.69 86 ILE A N 1
ATOM 670 C CA . ILE A 1 86 ? 4.355 -6.552 -3.236 1.00 90.69 86 ILE A CA 1
ATOM 671 C C . ILE A 1 86 ? 3.705 -5.167 -3.266 1.00 90.69 86 ILE A C 1
ATOM 673 O O . ILE A 1 86 ? 2.767 -4.938 -4.031 1.00 90.69 86 ILE A O 1
ATOM 677 N N . GLU A 1 87 ? 4.203 -4.234 -2.460 1.00 89.31 87 GLU A N 1
ATOM 678 C CA . GLU A 1 87 ? 3.848 -2.822 -2.582 1.00 89.31 87 GLU A CA 1
ATOM 679 C C . GLU A 1 87 ? 4.604 -2.213 -3.761 1.00 89.31 87 GLU A C 1
ATOM 681 O O . GLU A 1 87 ? 5.784 -1.874 -3.680 1.00 89.31 87 GLU A O 1
ATOM 686 N N . ALA A 1 88 ? 3.915 -2.107 -4.893 1.00 84.25 88 ALA A N 1
ATOM 687 C CA . ALA A 1 88 ? 4.531 -1.710 -6.151 1.00 84.25 88 ALA A CA 1
ATOM 688 C C . ALA A 1 88 ? 4.856 -0.209 -6.240 1.00 84.25 88 ALA A C 1
ATOM 690 O O . ALA A 1 88 ? 5.805 0.170 -6.923 1.00 84.25 88 ALA A O 1
ATOM 691 N N . THR A 1 89 ? 4.049 0.656 -5.620 1.00 80.50 89 THR A N 1
ATOM 692 C CA . THR A 1 89 ? 4.181 2.114 -5.756 1.00 80.50 89 THR A CA 1
ATOM 693 C C . THR A 1 89 ? 3.409 2.866 -4.664 1.00 80.50 89 THR A C 1
ATOM 695 O O . THR A 1 89 ? 2.651 2.268 -3.902 1.00 80.50 89 THR A O 1
ATOM 698 N N . SER A 1 90 ? 3.592 4.185 -4.598 1.00 76.50 90 SER A N 1
ATOM 699 C CA . SER A 1 90 ? 2.834 5.103 -3.744 1.00 76.50 90 SER A CA 1
ATOM 700 C C . SER A 1 90 ? 2.124 6.146 -4.602 1.00 76.50 90 SER A C 1
ATOM 702 O O . SER A 1 90 ? 2.703 6.684 -5.547 1.00 76.50 90 SER A O 1
ATOM 704 N N . PHE A 1 91 ? 0.876 6.461 -4.258 1.00 69.44 91 PHE A N 1
ATOM 705 C CA . PHE A 1 91 ? 0.116 7.532 -4.891 1.00 69.44 91 PHE A CA 1
ATOM 706 C C . PHE A 1 91 ? -0.176 8.612 -3.856 1.00 69.44 91 PHE A C 1
ATOM 708 O O . PHE A 1 91 ? -0.904 8.394 -2.897 1.00 69.44 91 PHE A O 1
ATOM 715 N N . VAL A 1 92 ? 0.397 9.793 -4.063 1.00 62.09 92 VAL A N 1
ATOM 716 C CA . VAL A 1 92 ? 0.374 10.894 -3.087 1.00 62.09 92 VAL A CA 1
ATOM 717 C C . VAL A 1 92 ? -0.753 11.910 -3.335 1.00 62.09 92 VAL A C 1
ATOM 719 O O . VAL A 1 92 ? -0.726 13.008 -2.791 1.00 62.09 92 VAL A O 1
ATOM 722 N N . SER A 1 93 ? -1.743 11.581 -4.176 1.00 56.97 93 SER A N 1
ATOM 723 C CA . SER A 1 93 ? -2.840 12.490 -4.543 1.00 56.97 93 SER A CA 1
ATOM 724 C C . SER A 1 93 ? -4.214 11.845 -4.385 1.00 56.97 93 SER A C 1
ATOM 726 O O . SER A 1 93 ? -4.435 10.717 -4.820 1.00 56.97 93 SER A O 1
ATOM 728 N N . SER A 1 94 ? -5.155 12.622 -3.838 1.00 46.34 94 SER A N 1
ATOM 729 C CA . SER A 1 94 ? -6.545 12.251 -3.550 1.00 46.34 94 SER A CA 1
ATOM 730 C C . SER A 1 94 ? -7.446 12.061 -4.779 1.00 46.34 94 SER A C 1
ATOM 732 O O . SER A 1 94 ? -8.642 11.812 -4.646 1.00 46.34 94 SER A O 1
ATOM 734 N N . LYS A 1 95 ? -6.910 12.158 -6.000 1.00 57.41 95 LYS A N 1
ATOM 735 C CA . LYS A 1 95 ? -7.624 11.743 -7.216 1.00 57.41 95 LYS A CA 1
ATOM 736 C C . LYS A 1 95 ? -7.315 10.262 -7.460 1.00 57.41 95 LYS A C 1
ATOM 738 O O . LYS A 1 95 ? -6.366 9.942 -8.165 1.00 57.41 95 LYS A O 1
ATOM 743 N N . TRP A 1 96 ? -8.106 9.392 -6.824 1.00 58.22 96 TRP A N 1
ATOM 744 C CA . TRP A 1 96 ? -7.937 7.926 -6.714 1.00 58.22 96 TRP A CA 1
ATOM 745 C C . TRP A 1 96 ? -8.422 7.098 -7.930 1.00 58.22 96 TRP A C 1
ATOM 747 O O . TRP A 1 96 ? -8.341 5.870 -7.922 1.00 58.22 96 TRP A O 1
ATOM 757 N N . VAL A 1 97 ? -8.931 7.745 -8.987 1.00 50.12 97 VAL A N 1
ATOM 758 C CA . VAL A 1 97 ? -9.526 7.065 -10.158 1.00 50.12 97 VAL A CA 1
ATOM 759 C C . VAL A 1 97 ? -8.487 6.371 -11.068 1.00 50.12 97 VAL A C 1
ATOM 761 O O . VAL A 1 97 ? -8.743 5.242 -11.488 1.00 50.12 97 VAL A O 1
ATOM 764 N N . PRO A 1 98 ? -7.304 6.951 -11.361 1.00 56.94 98 PRO A N 1
ATOM 765 C CA . PRO A 1 98 ? -6.284 6.276 -12.178 1.00 56.94 98 PRO A CA 1
ATOM 766 C C . PRO A 1 98 ? -5.666 5.004 -11.561 1.00 56.94 98 PRO A C 1
ATOM 768 O O . PRO A 1 98 ? -5.173 4.145 -12.286 1.00 56.94 98 PRO A O 1
ATOM 771 N N . GLN A 1 99 ? -5.671 4.871 -10.234 1.00 56.09 99 GLN A N 1
ATOM 772 C CA . GLN A 1 99 ? -4.936 3.854 -9.470 1.00 56.09 99 GLN A CA 1
ATOM 773 C C . GLN A 1 99 ? -5.635 2.494 -9.512 1.00 56.09 99 GLN A C 1
ATOM 775 O O . GLN A 1 99 ? -5.001 1.455 -9.680 1.00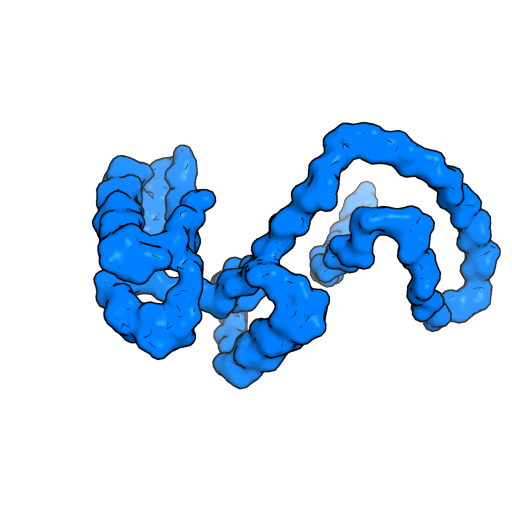 56.09 99 GLN A O 1
ATOM 780 N N . ILE A 1 100 ? -6.962 2.516 -9.411 1.00 58.78 100 ILE A N 1
ATOM 781 C CA . ILE A 1 100 ? -7.824 1.339 -9.546 1.00 58.78 100 ILE A CA 1
ATOM 782 C C . ILE A 1 100 ? -7.769 0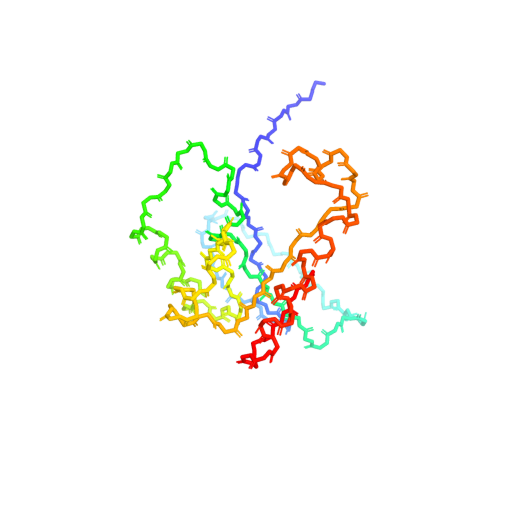.827 -10.986 1.00 58.78 100 ILE A C 1
ATOM 784 O O . ILE A 1 100 ? -7.678 -0.374 -11.223 1.00 58.78 100 ILE A O 1
ATOM 788 N N . ALA A 1 101 ? -7.763 1.750 -11.954 1.00 56.84 101 ALA A N 1
ATOM 789 C CA . ALA A 1 101 ? -7.636 1.420 -13.370 1.00 56.84 101 ALA A CA 1
ATOM 790 C C . ALA A 1 101 ? -6.303 0.720 -13.698 1.00 56.84 101 ALA A C 1
ATOM 792 O O . ALA A 1 101 ? -6.229 -0.018 -14.676 1.00 56.84 101 ALA A O 1
ATOM 793 N N . ALA A 1 102 ? -5.273 0.900 -12.862 1.00 64.25 102 ALA A N 1
ATOM 794 C CA . ALA A 1 102 ? -3.993 0.204 -12.964 1.00 64.25 102 ALA A CA 1
ATOM 795 C C . ALA A 1 102 ? -3.977 -1.190 -12.291 1.00 64.25 102 ALA A C 1
ATOM 797 O O . ALA A 1 102 ? -2.933 -1.839 -12.278 1.00 64.25 102 ALA A O 1
ATOM 798 N N . GLY A 1 103 ? -5.108 -1.664 -11.749 1.00 74.00 103 GLY A N 1
ATOM 799 C CA . GLY A 1 103 ? -5.260 -3.028 -11.227 1.00 74.00 103 GLY A CA 1
ATOM 800 C C . GLY A 1 103 ? -4.833 -3.234 -9.770 1.00 74.00 103 GLY A C 1
ATOM 801 O O . GLY A 1 103 ? -4.524 -4.360 -9.389 1.00 74.00 103 GLY A O 1
ATOM 802 N N . ALA A 1 104 ? -4.795 -2.181 -8.947 1.00 80.31 104 ALA A N 1
ATOM 803 C CA . ALA A 1 104 ? -4.484 -2.313 -7.522 1.00 80.31 104 ALA A CA 1
ATOM 804 C C . ALA A 1 104 ? -5.538 -3.164 -6.780 1.00 80.31 104 ALA A C 1
ATOM 806 O O . ALA A 1 104 ? -6.736 -2.904 -6.883 1.00 80.31 104 ALA A O 1
ATOM 807 N N . THR A 1 105 ? -5.087 -4.157 -6.006 1.00 86.44 105 THR A N 1
ATOM 808 C CA . THR A 1 105 ? -5.957 -5.102 -5.275 1.00 86.44 105 THR A CA 1
ATOM 809 C C . THR A 1 105 ? -6.004 -4.870 -3.765 1.00 86.44 105 THR A C 1
ATOM 811 O O . THR A 1 105 ? -6.816 -5.487 -3.089 1.00 86.44 105 THR A O 1
ATOM 814 N N . GLU A 1 106 ? -5.125 -4.027 -3.224 1.00 89.00 106 GLU A N 1
ATOM 815 C CA . GLU A 1 106 ? -5.033 -3.648 -1.808 1.00 89.00 106 GLU A CA 1
ATOM 816 C C . GLU A 1 106 ? -4.443 -2.230 -1.734 1.00 89.00 106 GLU A C 1
ATOM 818 O O . GLU A 1 106 ? -3.637 -1.849 -2.589 1.00 89.00 106 GLU A O 1
ATOM 823 N N . VAL A 1 107 ? -4.840 -1.445 -0.732 1.00 86.38 107 VAL A N 1
ATOM 824 C CA . VAL A 1 107 ? -4.289 -0.108 -0.456 1.00 86.38 107 VAL A CA 1
ATOM 825 C C . VAL A 1 107 ? -3.689 -0.081 0.947 1.00 86.38 107 VAL A C 1
ATOM 827 O O . VAL A 1 107 ? -4.291 -0.593 1.884 1.00 86.38 107 VAL A O 1
ATOM 830 N N . SER A 1 108 ? -2.539 0.573 1.106 1.00 87.81 108 SER A N 1
ATOM 831 C CA . SER A 1 108 ? -1.936 0.850 2.414 1.00 87.81 108 SER A CA 1
ATOM 832 C C . SER A 1 108 ? -1.984 2.350 2.713 1.00 87.81 108 SER A C 1
ATOM 834 O O . SER A 1 108 ? -1.591 3.158 1.868 1.00 87.81 108 SER A O 1
ATOM 836 N N . VAL A 1 109 ? -2.432 2.728 3.910 1.00 87.31 109 VAL A N 1
ATOM 837 C CA . VAL A 1 109 ? -2.297 4.085 4.467 1.00 87.31 109 VAL A CA 1
ATOM 838 C C . VAL A 1 109 ? -1.190 4.094 5.519 1.00 87.31 109 VAL A C 1
ATOM 840 O O . VAL A 1 109 ? -0.948 3.084 6.164 1.00 87.31 109 VAL A O 1
ATOM 843 N N . PHE A 1 110 ? -0.497 5.221 5.683 1.00 85.62 110 PHE A N 1
ATOM 844 C CA . PHE A 1 110 ? 0.621 5.336 6.623 1.00 85.62 110 PHE A CA 1
ATOM 845 C C . PHE A 1 110 ? 0.472 6.613 7.442 1.00 85.62 110 PHE A C 1
ATOM 847 O O . PHE A 1 110 ? 0.571 7.712 6.894 1.00 85.62 110 PHE A O 1
ATOM 854 N N . GLY A 1 111 ? 0.238 6.463 8.744 1.00 86.81 111 GLY A N 1
ATOM 855 C CA . GLY A 1 111 ? 0.279 7.557 9.715 1.00 86.81 111 GLY A CA 1
ATOM 856 C C . GLY A 1 111 ? 1.583 7.568 10.509 1.00 86.81 111 GLY A C 1
ATOM 857 O O . GLY A 1 111 ? 2.360 6.615 10.462 1.00 86.81 111 GLY A O 1
ATOM 858 N N . ALA A 1 112 ? 1.808 8.6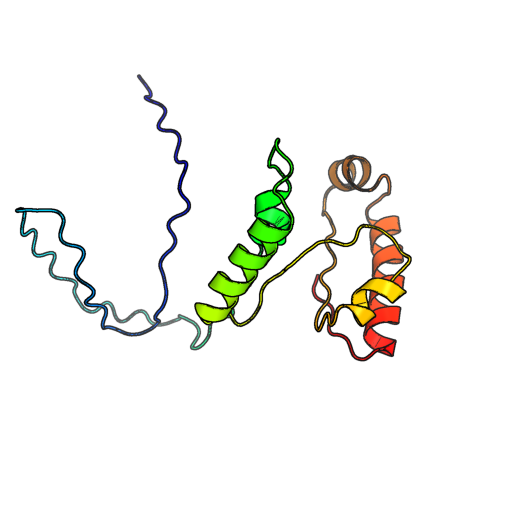27 11.285 1.00 88.75 112 ALA A N 1
ATOM 859 C CA . ALA A 1 112 ? 2.862 8.653 12.292 1.00 88.75 112 ALA A CA 1
ATOM 860 C C . ALA A 1 112 ? 2.298 8.995 13.672 1.00 88.75 112 ALA A C 1
ATOM 862 O O . ALA A 1 112 ? 1.378 9.795 13.807 1.00 88.75 112 ALA A O 1
ATOM 863 N N . ALA A 1 113 ? 2.912 8.431 14.713 1.00 90.69 113 ALA A N 1
ATOM 864 C CA . ALA A 1 113 ? 2.589 8.734 16.109 1.00 90.69 113 ALA A CA 1
ATOM 865 C C . ALA A 1 113 ? 3.238 10.041 16.619 1.00 90.69 113 ALA A C 1
ATOM 867 O O . ALA A 1 113 ? 3.171 10.347 17.806 1.00 90.69 113 ALA A O 1
ATOM 868 N N . SER A 1 114 ? 3.916 10.795 15.747 1.00 94.06 114 SER A N 1
ATOM 869 C CA . SER A 1 114 ? 4.612 12.038 16.086 1.00 94.06 114 SER A CA 1
ATOM 870 C C . SER A 1 114 ? 4.017 13.203 15.310 1.00 94.06 114 SER A C 1
ATOM 872 O O . SER A 1 114 ? 4.070 13.220 14.080 1.00 94.06 114 SER A O 1
ATOM 874 N N . GLU A 1 115 ? 3.535 14.213 16.036 1.00 91.81 115 GLU A N 1
ATOM 875 C CA . GLU A 1 115 ? 3.026 15.456 15.446 1.00 91.81 115 GLU A CA 1
ATOM 876 C C . GLU A 1 115 ? 4.074 16.133 14.565 1.00 91.81 115 GLU A C 1
ATOM 878 O O . GLU A 1 115 ? 3.794 16.516 13.434 1.00 91.81 115 GLU A O 1
ATOM 883 N N . SER A 1 116 ? 5.321 16.211 15.034 1.00 90.56 116 SER A N 1
ATOM 884 C CA . SER A 1 116 ? 6.416 16.786 14.252 1.00 90.56 116 SER A CA 1
ATOM 885 C C . SER A 1 116 ? 6.659 16.004 12.961 1.00 90.56 116 SER A C 1
ATOM 887 O O . SER A 1 116 ? 6.878 16.606 11.912 1.00 90.56 116 SER A O 1
ATOM 889 N N . PHE A 1 117 ? 6.591 14.669 13.008 1.00 87.50 117 PHE A N 1
ATOM 890 C CA . PHE A 1 117 ? 6.764 13.840 11.816 1.00 87.50 117 PHE A CA 1
ATOM 891 C C . PHE A 1 117 ? 5.621 14.046 10.817 1.00 87.50 117 PHE A C 1
ATOM 893 O O . PHE A 1 117 ? 5.884 14.258 9.633 1.00 87.50 117 PHE A O 1
ATOM 900 N N . ASN A 1 118 ? 4.370 14.059 11.280 1.00 82.69 118 ASN A N 1
ATOM 901 C CA . ASN A 1 118 ? 3.216 14.350 10.430 1.00 82.69 118 ASN A CA 1
ATOM 902 C C . ASN A 1 118 ? 3.299 15.758 9.832 1.00 82.69 118 ASN A C 1
ATOM 904 O O . ASN A 1 118 ? 3.129 15.937 8.623 1.00 82.69 118 ASN A O 1
ATOM 908 N N . LYS A 1 119 ? 3.666 16.759 10.636 1.00 83.94 119 LYS A N 1
ATOM 909 C CA . LYS A 1 119 ? 3.781 18.137 10.163 1.00 83.94 119 LYS A CA 1
ATOM 910 C C . LYS A 1 119 ? 4.876 18.303 9.109 1.00 83.94 119 LYS A C 1
ATOM 912 O O . LYS A 1 119 ? 4.678 19.043 8.153 1.00 83.94 119 LYS A O 1
ATOM 917 N N . MET A 1 120 ? 5.999 17.600 9.238 1.00 85.25 120 MET A N 1
ATOM 918 C CA . MET A 1 120 ? 7.079 17.651 8.245 1.00 85.25 120 MET A CA 1
ATOM 919 C C . MET A 1 120 ? 6.740 16.908 6.947 1.00 85.25 120 MET A C 1
ATOM 921 O O . MET A 1 120 ? 7.101 17.383 5.874 1.00 85.25 120 MET A O 1
ATOM 925 N N . ASN A 1 121 ? 6.058 15.760 7.027 1.00 80.69 121 ASN A N 1
ATOM 926 C CA . ASN A 1 121 ? 5.856 14.883 5.866 1.00 80.69 121 ASN A CA 1
ATOM 927 C C . ASN A 1 121 ? 4.552 15.154 5.104 1.00 80.69 121 ASN A C 1
ATOM 929 O O . ASN A 1 121 ? 4.523 15.039 3.881 1.00 80.69 121 ASN A O 1
ATOM 933 N N . ILE A 1 122 ? 3.475 15.509 5.808 1.00 80.19 122 ILE A N 1
ATOM 934 C CA . ILE A 1 122 ? 2.133 15.699 5.227 1.00 80.19 122 ILE A CA 1
ATOM 935 C C . ILE A 1 122 ? 1.489 17.043 5.606 1.00 80.19 122 ILE A C 1
ATOM 937 O O . ILE A 1 122 ? 0.352 17.318 5.221 1.00 80.19 122 ILE A O 1
ATOM 941 N N . ASN A 1 123 ? 2.222 17.906 6.322 1.00 86.12 123 ASN A N 1
ATOM 942 C CA . ASN A 1 123 ? 1.821 19.262 6.715 1.00 86.12 123 ASN A CA 1
ATOM 943 C C . ASN A 1 123 ? 0.491 19.363 7.493 1.00 86.12 123 ASN A C 1
ATOM 945 O O . ASN A 1 123 ? -0.146 20.418 7.505 1.00 86.12 123 ASN A O 1
ATOM 949 N N . CYS A 1 124 ? 0.093 18.307 8.200 1.00 85.81 124 CYS A N 1
ATOM 950 C CA . CYS A 1 124 ? -1.105 18.285 9.043 1.00 85.81 124 CYS A CA 1
ATOM 951 C C . CYS A 1 124 ? -0.814 17.649 10.410 1.00 85.81 124 CYS A C 1
ATOM 953 O O . CYS A 1 124 ? 0.270 17.092 10.601 1.00 85.81 124 CYS A O 1
ATOM 955 N N . SER A 1 125 ? -1.745 17.773 11.356 1.00 93.62 125 SER A N 1
ATOM 956 C CA . SER A 1 125 ? -1.678 17.089 12.654 1.00 93.62 125 SER A CA 1
ATOM 957 C C . SER A 1 125 ? -1.978 15.591 12.526 1.00 93.62 125 SER A C 1
ATOM 959 O O . SER A 1 125 ? -2.347 15.101 11.450 1.00 93.62 125 SER A O 1
ATOM 961 N N . ILE A 1 126 ? -1.816 14.840 13.619 1.00 89.50 126 ILE A N 1
ATOM 962 C CA . ILE A 1 126 ? -2.280 13.446 13.697 1.00 89.50 126 ILE A CA 1
ATOM 963 C C . ILE A 1 126 ? -3.789 13.370 13.463 1.00 89.50 126 ILE A C 1
ATOM 965 O O . ILE A 1 126 ? -4.205 12.628 12.575 1.00 89.50 126 ILE A O 1
ATOM 969 N N . GLU A 1 127 ? -4.584 14.182 14.156 1.00 93.88 127 GLU A N 1
ATOM 970 C CA . GLU A 1 127 ? -6.049 14.186 14.019 1.00 93.88 127 GLU A CA 1
ATOM 971 C C . GLU A 1 127 ? -6.487 14.440 12.566 1.00 93.88 127 GLU A C 1
ATOM 973 O O . GLU A 1 127 ? -7.184 13.625 11.965 1.00 93.88 127 GLU A O 1
ATOM 978 N N . GLU A 1 128 ? -5.955 15.496 11.942 1.00 91.06 128 GLU A N 1
ATOM 979 C CA . GLU A 1 128 ? -6.252 15.846 10.545 1.00 91.06 128 GLU A CA 1
ATOM 980 C C . GLU A 1 128 ? -5.825 14.740 9.561 1.00 91.06 128 GLU A C 1
ATOM 982 O O . GLU A 1 128 ? -6.402 14.590 8.482 1.00 91.06 128 GLU A O 1
ATOM 987 N N . SER A 1 129 ? -4.776 13.975 9.886 1.00 88.62 129 SER A N 1
ATOM 988 C CA . SER A 1 129 ? -4.334 12.852 9.051 1.00 88.62 129 SER A CA 1
ATOM 989 C C . SER A 1 129 ? -5.282 11.656 9.141 1.00 88.62 129 SER A C 1
ATOM 991 O O . SER A 1 129 ? -5.559 11.023 8.122 1.00 88.62 129 SER A O 1
ATOM 993 N N . ILE A 1 130 ? -5.828 11.384 10.330 1.00 91.44 130 ILE A N 1
ATOM 994 C CA . ILE A 1 130 ? -6.784 10.297 10.552 1.00 91.44 130 ILE A CA 1
ATOM 995 C C . ILE A 1 130 ? -8.099 10.578 9.822 1.00 91.44 130 ILE A C 1
ATOM 997 O O . ILE A 1 130 ? -8.613 9.679 9.155 1.00 91.44 130 ILE A O 1
ATOM 1001 N N . GLU A 1 131 ? -8.597 11.817 9.855 1.00 90.38 131 GLU A N 1
ATOM 1002 C CA . GLU A 1 131 ? -9.787 12.224 9.092 1.00 90.38 131 GLU A CA 1
ATOM 1003 C C . GLU A 1 131 ? -9.611 11.953 7.588 1.00 90.38 131 GLU A C 1
ATOM 1005 O O . GLU A 1 131 ? -10.461 11.330 6.947 1.00 90.38 131 GLU A O 1
ATOM 1010 N N . LYS A 1 132 ? -8.448 12.313 7.026 1.00 85.88 132 LYS A N 1
ATOM 1011 C CA . LYS A 1 132 ? -8.114 12.021 5.621 1.00 85.88 132 LYS A CA 1
ATOM 1012 C C . LYS A 1 132 ? -8.053 10.519 5.339 1.00 85.88 132 LYS A C 1
ATOM 1014 O O . LYS A 1 132 ? -8.516 10.072 4.290 1.00 85.88 132 LYS A O 1
ATOM 1019 N N . PHE A 1 13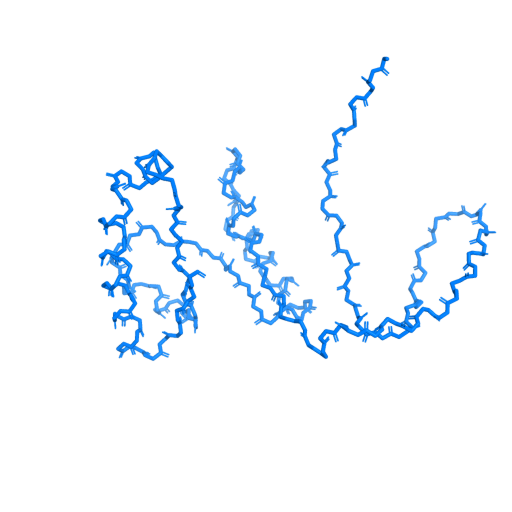3 ? -7.490 9.717 6.245 1.00 88.31 133 PHE A N 1
ATOM 1020 C CA . PHE A 1 133 ? -7.465 8.259 6.080 1.00 88.31 133 PHE A CA 1
ATOM 1021 C C . PHE A 1 133 ? -8.862 7.652 6.131 1.00 88.31 133 PHE A C 1
ATOM 1023 O O . PHE A 1 133 ? -9.115 6.659 5.444 1.00 88.31 133 PHE A O 1
ATOM 1030 N N . GLU A 1 134 ? -9.781 8.240 6.894 1.00 89.62 134 GLU A N 1
ATOM 1031 C CA . GLU A 1 134 ? -11.163 7.784 6.948 1.00 89.62 134 GLU A CA 1
ATOM 1032 C C . GLU A 1 134 ? -11.848 7.929 5.582 1.00 89.62 134 GLU A C 1
ATOM 1034 O O . GLU A 1 134 ? -12.495 6.987 5.118 1.00 89.62 134 GLU A O 1
ATOM 1039 N N . GLU A 1 135 ? -11.650 9.054 4.891 1.00 86.31 135 GLU A N 1
ATOM 1040 C CA . GLU A 1 135 ? -12.176 9.277 3.536 1.00 86.31 135 GLU A CA 1
ATOM 1041 C C . GLU A 1 135 ? -11.635 8.255 2.527 1.00 86.31 135 GLU A C 1
ATOM 1043 O O . GLU A 1 135 ? -12.393 7.662 1.748 1.00 86.31 135 GLU A O 1
ATOM 1048 N N . VAL A 1 136 ? -10.323 8.004 2.570 1.00 83.25 136 VAL A N 1
ATOM 1049 C CA . VAL A 1 136 ? -9.655 7.008 1.719 1.00 83.25 136 VAL A CA 1
ATOM 1050 C C . VAL A 1 136 ? -10.200 5.614 2.003 1.00 83.25 136 VAL A C 1
ATOM 1052 O O . VAL A 1 136 ? -10.563 4.879 1.083 1.00 83.25 136 VAL A O 1
ATOM 1055 N N . THR A 1 137 ? -10.319 5.265 3.281 1.00 87.69 137 THR A N 1
ATOM 1056 C CA . THR A 1 137 ? -10.780 3.947 3.711 1.00 87.69 137 THR A CA 1
ATOM 1057 C C . THR A 1 137 ? -12.239 3.715 3.331 1.00 87.69 137 THR A C 1
ATOM 1059 O O . THR A 1 137 ? -12.582 2.639 2.840 1.00 87.69 137 THR A O 1
ATOM 1062 N N . LYS A 1 138 ? -13.108 4.719 3.503 1.00 89.19 138 LYS A N 1
ATOM 1063 C CA . LYS A 1 138 ? -14.508 4.677 3.047 1.00 89.19 138 LYS A CA 1
ATOM 1064 C C . LYS A 1 138 ? -14.582 4.458 1.536 1.00 89.19 138 LYS A C 1
ATOM 1066 O O . LYS A 1 138 ? -15.319 3.587 1.080 1.00 89.19 138 LYS A O 1
ATOM 1071 N N . SER A 1 139 ? -13.779 5.193 0.771 1.00 84.94 139 SER A N 1
ATOM 1072 C CA . SER A 1 139 ? -13.747 5.087 -0.691 1.00 84.94 139 SER A CA 1
ATOM 1073 C C . SER A 1 139 ? -13.293 3.703 -1.161 1.00 84.94 139 SER A C 1
ATOM 1075 O O . SER A 1 139 ? -13.969 3.087 -1.981 1.00 84.94 139 SER A O 1
ATOM 1077 N N . ALA A 1 140 ? -12.206 3.168 -0.599 1.00 85.38 140 ALA A N 1
ATOM 1078 C CA . ALA A 1 140 ? -11.711 1.830 -0.929 1.00 85.38 140 ALA A CA 1
ATOM 1079 C C . ALA A 1 140 ? -12.724 0.731 -0.564 1.00 85.38 140 ALA A C 1
ATOM 1081 O O . ALA A 1 140 ? -12.984 -0.166 -1.368 1.00 85.38 140 ALA A O 1
ATOM 1082 N N . ARG A 1 141 ? -13.374 0.840 0.604 1.00 87.69 141 ARG A N 1
ATOM 1083 C CA . ARG A 1 141 ? -14.432 -0.092 1.028 1.00 87.69 141 ARG A CA 1
ATOM 1084 C C . ARG A 1 141 ? -15.625 -0.093 0.077 1.00 87.69 141 ARG A C 1
ATOM 1086 O O . ARG A 1 141 ? -16.103 -1.170 -0.262 1.00 87.69 141 ARG A O 1
ATOM 1093 N N . ASN A 1 142 ? -16.059 1.071 -0.410 1.00 88.44 142 ASN A N 1
ATOM 1094 C CA . ASN A 1 142 ? -17.140 1.164 -1.404 1.00 88.44 142 ASN A CA 1
ATOM 1095 C C . ASN A 1 142 ? -16.803 0.440 -2.720 1.00 88.44 142 ASN A C 1
ATOM 1097 O O . ASN A 1 142 ? -17.700 0.083 -3.478 1.00 88.44 142 ASN A O 1
ATOM 1101 N N . MET A 1 143 ? -15.516 0.209 -2.982 1.00 85.81 143 MET A N 1
ATOM 1102 C CA . MET A 1 143 ? -15.009 -0.507 -4.150 1.00 85.81 143 MET A CA 1
ATOM 1103 C C . MET A 1 143 ? -14.614 -1.960 -3.839 1.00 85.81 143 MET A C 1
ATOM 1105 O O . MET A 1 143 ? -14.092 -2.643 -4.715 1.00 85.81 143 MET A O 1
ATOM 1109 N N . ASN A 1 144 ? -14.872 -2.444 -2.617 1.00 89.50 144 ASN A N 1
ATOM 1110 C CA . ASN A 1 144 ? -14.446 -3.755 -2.109 1.00 89.50 144 ASN A CA 1
ATOM 1111 C C . ASN A 1 144 ? -12.926 -3.974 -2.141 1.00 89.50 144 ASN A C 1
ATOM 1113 O O . ASN A 1 144 ? -12.457 -5.094 -2.335 1.00 89.50 144 ASN A O 1
ATOM 1117 N N . ILE A 1 145 ? -12.153 -2.907 -1.941 1.00 87.88 145 ILE A N 1
ATOM 1118 C CA . ILE A 1 145 ? -10.695 -2.976 -1.894 1.00 87.88 145 ILE A CA 1
ATOM 1119 C C . ILE A 1 145 ? -10.241 -2.996 -0.431 1.00 87.88 145 ILE A C 1
ATOM 1121 O O . ILE A 1 145 ? -10.580 -2.078 0.324 1.00 87.88 145 ILE A O 1
ATOM 1125 N N . PRO A 1 146 ? -9.485 -4.025 -0.008 1.00 90.75 146 PRO A N 1
ATOM 1126 C CA . PRO A 1 146 ? -8.891 -4.086 1.319 1.00 90.75 146 PRO A CA 1
ATOM 1127 C C . PRO A 1 146 ? -7.963 -2.898 1.586 1.00 90.75 146 PRO A C 1
ATOM 1129 O O . PRO A 1 146 ? -7.214 -2.465 0.707 1.00 90.75 146 PRO A O 1
ATOM 1132 N N . VAL A 1 147 ? -7.992 -2.407 2.827 1.00 88.75 147 VAL A N 1
ATOM 1133 C CA . VAL A 1 147 ? -7.119 -1.329 3.304 1.00 88.75 147 VAL A CA 1
ATOM 1134 C C . VAL A 1 147 ? -6.293 -1.829 4.482 1.00 88.75 147 VAL A C 1
ATOM 1136 O O . VAL A 1 147 ? -6.845 -2.422 5.411 1.00 88.75 147 VAL A O 1
ATOM 1139 N N . ARG A 1 148 ? -4.986 -1.565 4.449 1.00 90.19 148 ARG A N 1
ATOM 1140 C CA . ARG A 1 148 ? -4.024 -1.808 5.529 1.00 90.19 148 ARG A CA 1
ATOM 1141 C C . ARG A 1 148 ? -3.526 -0.474 6.095 1.00 90.19 148 ARG A C 1
ATOM 1143 O O . ARG A 1 148 ? -3.406 0.488 5.342 1.00 90.19 148 ARG A O 1
ATOM 1150 N N . GLY A 1 149 ? -3.261 -0.418 7.399 1.00 83.56 149 GLY A N 1
ATOM 1151 C CA . GLY A 1 149 ? -2.675 0.734 8.097 1.00 83.56 149 GLY A CA 1
ATOM 1152 C C . GLY A 1 149 ? -1.407 0.359 8.845 1.00 83.56 149 GLY A C 1
ATOM 1153 O O . GLY A 1 149 ? -1.181 -0.865 9.007 1.00 83.56 149 GLY A O 1
#

InterPro domains:
  IPR000891 Pyruvate carboxyltransferase [PF00682] (48-95)
  IPR013785 Aldolase-type TIM barrel [G3DSA:3.20.20.70] (45-101)
  IPR013785 Aldolase-type TIM barrel [G3DSA:3.20.20.70] (102-149)
  IPR043594 HMG-CoA lyase [PTHR42738] (33-101)

Organism: NCBI:txid2587831